Protein AF-A0A0R1UCC9-F1 (afdb_monomer_lite)

Secondary structure (DSSP, 8-state):
-EEEE-TTS-EEEE-B-S--SIIIIIHHHHHH--SHHHHHHHHTT-SEEE--SBSSPPSSPPBTTB-EEHHHHH------EEESSHHHHHHHHHHTTGGGG-SEEEEEEE-TTS-EEEEEEE-P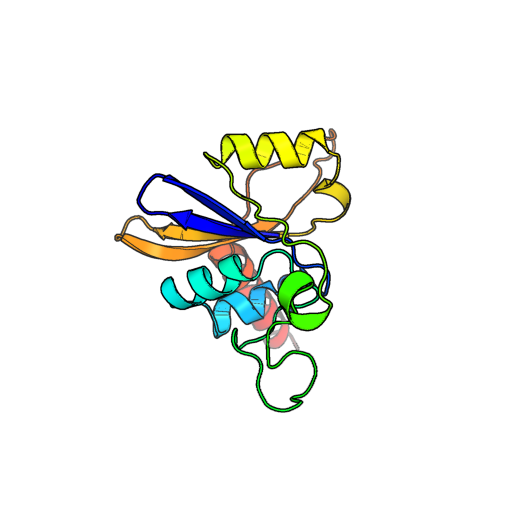BPTTS-BPPP--HHHHHHHHHHHHHHHHS--

Structure (mmCIF, N/CA/C/O backbone):
data_AF-A0A0R1UCC9-F1
#
_entry.id   AF-A0A0R1UCC9-F1
#
loop_
_atom_site.group_PDB
_atom_site.id
_atom_site.type_symbol
_atom_site.label_atom_id
_atom_site.label_alt_id
_atom_site.label_comp_id
_atom_site.label_asym_id
_atom_site.label_entity_id
_atom_site.label_seq_id
_atom_site.pdbx_PDB_ins_code
_atom_site.Cartn_x
_atom_site.Cartn_y
_atom_site.Cartn_z
_atom_site.occupancy
_atom_site.B_iso_or_equiv
_atom_site.auth_seq_id
_atom_site.auth_comp_id
_atom_site.auth_asym_id
_atom_site.auth_atom_id
_atom_site.pdbx_PDB_model_num
ATOM 1 N N . MET A 1 1 ? 0.212 6.969 0.353 1.00 84.94 1 MET A N 1
ATOM 2 C CA . MET A 1 1 ? 1.062 5.980 1.071 1.00 84.94 1 MET A CA 1
ATOM 3 C C . MET A 1 1 ? 0.306 4.682 1.291 1.00 84.94 1 MET A C 1
ATOM 5 O O . MET A 1 1 ? -0.907 4.743 1.435 1.00 84.94 1 MET A O 1
ATOM 9 N N . ILE A 1 2 ? 0.995 3.539 1.338 1.00 90.12 2 ILE A N 1
ATOM 10 C CA . ILE A 1 2 ? 0.380 2.206 1.464 1.00 90.12 2 ILE A CA 1
ATOM 11 C C . ILE A 1 2 ? 0.916 1.524 2.723 1.00 90.12 2 ILE A C 1
ATOM 13 O O . ILE A 1 2 ? 2.128 1.429 2.892 1.00 90.12 2 ILE A O 1
ATOM 17 N N . PHE A 1 3 ? 0.028 1.035 3.586 1.00 89.75 3 PHE A N 1
ATOM 18 C CA . PHE A 1 3 ? 0.360 0.416 4.867 1.00 89.75 3 PHE A CA 1
ATOM 19 C C . PHE A 1 3 ? -0.331 -0.925 5.074 1.00 89.75 3 PHE A C 1
ATOM 21 O O . PHE A 1 3 ? -1.417 -1.179 4.555 1.00 89.75 3 PHE A O 1
ATOM 28 N N . LYS A 1 4 ? 0.261 -1.742 5.943 1.00 91.69 4 LYS A N 1
ATOM 29 C CA . LYS A 1 4 ? -0.352 -2.924 6.544 1.00 91.69 4 LYS A CA 1
ATOM 30 C C . LYS A 1 4 ? -0.136 -2.913 8.053 1.00 91.69 4 LYS A C 1
ATOM 32 O O . LYS A 1 4 ? 0.985 -2.711 8.519 1.00 91.69 4 LYS A O 1
ATOM 37 N N . VAL A 1 5 ? -1.200 -3.190 8.801 1.00 89.38 5 VAL A N 1
ATOM 38 C CA . VAL A 1 5 ? -1.136 -3.493 10.235 1.00 89.38 5 VAL A CA 1
ATOM 39 C C . VAL A 1 5 ? -0.972 -5.003 10.397 1.00 89.38 5 VAL A C 1
ATOM 41 O O . VAL A 1 5 ? -1.810 -5.792 9.949 1.00 89.38 5 VAL A O 1
ATOM 44 N N . LEU A 1 6 ? 0.129 -5.426 11.007 1.00 86.00 6 LEU A N 1
ATOM 45 C CA . LEU A 1 6 ? 0.398 -6.832 11.290 1.00 86.00 6 LEU A CA 1
ATOM 46 C C . LEU A 1 6 ? -0.454 -7.313 12.470 1.00 86.00 6 LEU A C 1
ATOM 48 O O . LEU A 1 6 ? -0.900 -6.520 13.295 1.00 86.00 6 LEU A O 1
ATOM 52 N N . ALA A 1 7 ? -0.647 -8.629 12.592 1.00 81.94 7 ALA A N 1
ATOM 53 C CA . ALA A 1 7 ? -1.377 -9.214 13.723 1.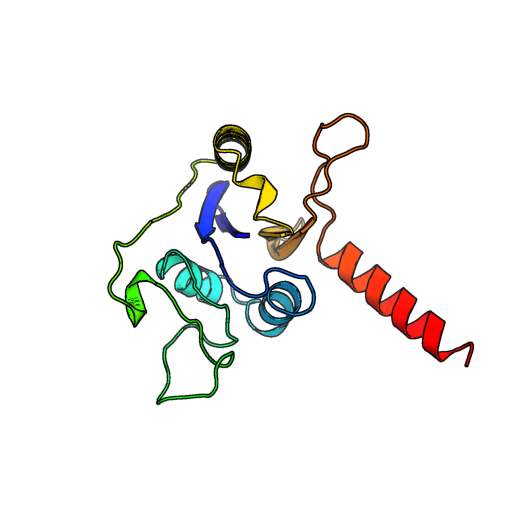00 81.94 7 ALA A CA 1
ATOM 54 C C . ALA A 1 7 ? -0.741 -8.884 15.092 1.00 81.94 7 ALA A C 1
ATOM 56 O O . ALA A 1 7 ? -1.427 -8.895 16.108 1.00 81.94 7 ALA A O 1
ATOM 57 N N . SER A 1 8 ? 0.557 -8.560 15.115 1.00 82.31 8 SER A N 1
ATOM 58 C CA . SER A 1 8 ? 1.282 -8.085 16.299 1.00 82.31 8 SER A CA 1
ATOM 59 C C . SER A 1 8 ? 0.965 -6.636 16.693 1.00 82.31 8 SER A C 1
ATOM 61 O O . SER A 1 8 ? 1.343 -6.220 17.784 1.00 82.31 8 SER A O 1
ATOM 63 N N . GLY A 1 9 ? 0.320 -5.858 15.818 1.00 77.25 9 GLY A N 1
ATOM 64 C CA . GLY A 1 9 ? 0.117 -4.413 15.971 1.00 77.25 9 GLY A CA 1
ATOM 65 C C . GLY A 1 9 ? 1.207 -3.539 15.334 1.00 77.25 9 GLY A C 1
ATOM 66 O O . GLY A 1 9 ? 1.007 -2.331 15.219 1.00 77.25 9 GLY A O 1
ATOM 67 N N . GLU A 1 10 ? 2.320 -4.125 14.874 1.00 83.50 10 GLU A N 1
ATOM 68 C CA . GLU A 1 10 ? 3.352 -3.416 14.097 1.00 83.50 10 GLU A CA 1
ATOM 69 C C . GLU A 1 10 ? 2.770 -2.902 12.771 1.00 83.50 10 GLU A C 1
ATOM 71 O O . GLU A 1 10 ? 1.940 -3.569 12.143 1.00 83.50 10 GLU A O 1
ATOM 76 N N . VAL A 1 11 ? 3.230 -1.732 12.321 1.00 85.75 11 VAL A N 1
ATOM 77 C CA . VAL A 1 11 ? 2.802 -1.127 11.057 1.00 85.75 11 VAL A CA 1
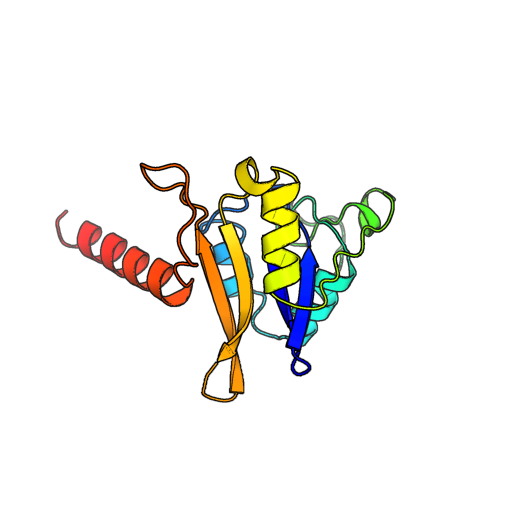ATOM 78 C C . VAL A 1 11 ? 3.971 -1.072 10.082 1.00 85.75 11 VAL A C 1
ATOM 80 O O . VAL A 1 11 ? 5.041 -0.540 10.374 1.00 85.75 11 VAL A O 1
ATOM 83 N N . ARG A 1 12 ? 3.748 -1.587 8.875 1.00 88.31 12 ARG A N 1
ATOM 84 C CA . ARG A 1 12 ? 4.698 -1.472 7.764 1.00 88.31 12 ARG A CA 1
ATOM 85 C C . ARG A 1 12 ? 4.084 -0.681 6.640 1.00 88.31 12 ARG A C 1
ATOM 87 O O . ARG A 1 12 ? 2.889 -0.825 6.388 1.00 88.31 12 ARG A O 1
ATOM 94 N N . GLY A 1 13 ? 4.888 0.121 5.960 1.00 87.50 13 GLY A N 1
ATOM 95 C CA . GLY A 1 13 ? 4.403 0.863 4.814 1.00 87.50 13 GLY A CA 1
ATOM 96 C C . GLY A 1 13 ? 5.473 1.218 3.813 1.00 87.50 13 GLY A C 1
ATOM 97 O O . GLY A 1 13 ? 6.660 1.027 4.047 1.00 87.50 13 GLY A O 1
ATOM 98 N N . VAL A 1 14 ? 5.001 1.737 2.691 1.00 88.88 14 VAL A N 1
ATOM 99 C CA . VAL A 1 14 ? 5.816 2.250 1.596 1.00 88.88 14 VAL A CA 1
ATOM 100 C C . VAL A 1 14 ? 5.175 3.519 1.050 1.00 88.88 14 VAL A C 1
ATOM 102 O O . VAL A 1 14 ? 3.943 3.687 1.045 1.00 88.88 14 VAL A O 1
ATOM 105 N N . TYR A 1 15 ? 6.014 4.434 0.590 1.00 86.94 15 TYR A N 1
ATOM 106 C CA . TYR A 1 15 ? 5.584 5.538 -0.248 1.00 86.94 15 TYR A CA 1
ATOM 107 C C . TYR A 1 15 ? 5.368 5.050 -1.690 1.00 86.94 15 TYR A C 1
ATOM 109 O O . TYR A 1 15 ? 6.036 4.129 -2.152 1.00 86.94 15 TYR A O 1
ATOM 117 N N . CYS A 1 16 ? 4.406 5.650 -2.390 1.00 88.69 16 CYS A N 1
ATOM 118 C CA . CYS A 1 16 ? 4.165 5.421 -3.813 1.00 88.69 16 CYS A CA 1
ATOM 119 C C . CYS A 1 16 ? 4.053 6.786 -4.484 1.00 88.69 16 CYS A C 1
ATOM 121 O O . CYS A 1 16 ? 3.220 7.589 -4.060 1.00 88.69 16 CYS A O 1
ATOM 123 N N . HIS A 1 17 ? 4.912 7.044 -5.469 1.00 86.12 17 HIS A N 1
ATOM 124 C CA . HIS A 1 17 ? 5.084 8.376 -6.042 1.00 86.12 17 HIS A CA 1
ATOM 125 C C . HIS A 1 17 ? 4.005 8.745 -7.064 1.00 86.12 17 HIS A C 1
ATOM 127 O O . HIS A 1 17 ? 3.448 9.837 -7.009 1.00 86.12 17 HIS A O 1
ATOM 133 N N . CYS A 1 18 ? 3.699 7.838 -7.988 1.00 86.38 18 CYS A N 1
ATOM 134 C CA . CYS A 1 18 ? 2.755 8.083 -9.069 1.00 86.38 18 CYS A CA 1
ATOM 135 C C . CYS A 1 18 ? 1.318 7.743 -8.663 1.00 86.38 18 CYS A C 1
ATOM 137 O O . CYS A 1 18 ? 1.069 6.721 -8.018 1.00 86.38 18 CYS A O 1
ATOM 139 N N . ASP A 1 19 ? 0.389 8.593 -9.107 1.00 82.62 19 ASP A N 1
ATOM 140 C CA . ASP A 1 19 ? -1.054 8.345 -9.181 1.00 82.62 19 ASP A CA 1
ATOM 141 C C . ASP A 1 19 ? -1.672 7.775 -7.889 1.00 82.62 19 ASP A C 1
ATOM 143 O O . ASP A 1 19 ? -2.438 6.812 -7.890 1.00 82.62 19 ASP A O 1
ATOM 147 N N . GLY A 1 20 ? -1.353 8.397 -6.749 1.00 81.25 20 GLY A N 1
ATOM 148 C CA . GLY A 1 20 ? -1.792 7.968 -5.414 1.00 81.25 20 GLY A CA 1
ATOM 149 C C . GLY A 1 20 ? -3.300 8.049 -5.138 1.00 81.25 20 GLY A C 1
ATOM 150 O O . GLY A 1 20 ? -3.721 7.713 -4.030 1.00 81.25 20 GLY A O 1
ATOM 151 N N . GLY A 1 21 ? -4.106 8.491 -6.104 1.00 83.06 21 GLY A N 1
ATOM 152 C CA . GLY A 1 21 ? -5.552 8.682 -5.985 1.00 83.06 21 GLY A CA 1
ATOM 153 C C . GLY A 1 21 ? -6.377 7.391 -5.984 1.00 83.06 21 GLY A C 1
ATOM 154 O O . GLY A 1 21 ? -5.876 6.298 -6.271 1.00 83.06 21 GLY A O 1
ATOM 155 N N . LEU A 1 22 ? -7.675 7.536 -5.690 1.00 83.94 22 LEU A N 1
ATOM 156 C CA . LEU A 1 22 ? -8.626 6.418 -5.624 1.00 83.94 22 LEU A CA 1
ATOM 157 C C . LEU A 1 22 ? -8.760 5.667 -6.958 1.00 83.94 22 LEU A C 1
ATOM 159 O O . LEU A 1 22 ? -8.868 4.445 -6.944 1.00 83.94 22 LEU A O 1
ATOM 163 N N . ASP A 1 23 ? -8.683 6.370 -8.090 1.00 82.06 23 ASP A N 1
ATOM 164 C CA . ASP A 1 23 ? -8.845 5.785 -9.435 1.00 82.06 23 ASP A CA 1
ATOM 165 C C . ASP A 1 23 ? -7.634 5.000 -9.934 1.00 82.06 23 ASP A C 1
ATOM 167 O O . ASP A 1 23 ? -7.709 4.315 -10.950 1.00 82.06 23 ASP A O 1
ATOM 171 N N . CYS A 1 24 ? -6.507 5.103 -9.235 1.00 86.06 24 CYS A N 1
ATOM 172 C CA . CYS A 1 24 ? -5.259 4.464 -9.624 1.00 86.06 24 CYS A CA 1
ATOM 173 C C . CYS A 1 24 ? -4.790 3.539 -8.503 1.00 86.06 24 CYS A C 1
ATOM 175 O O . CYS A 1 24 ? -5.169 2.368 -8.483 1.00 86.06 24 CYS A O 1
ATOM 177 N N . VAL A 1 25 ? -4.026 4.043 -7.527 1.00 90.56 25 VAL A N 1
ATOM 178 C CA . VAL A 1 25 ? -3.565 3.217 -6.399 1.00 90.56 25 VAL A CA 1
ATOM 179 C C . VAL A 1 25 ? -4.737 2.579 -5.650 1.00 90.56 25 VAL A C 1
ATOM 181 O O . VAL A 1 25 ? -4.690 1.379 -5.381 1.00 90.56 25 VAL A O 1
ATOM 184 N N . GLY A 1 26 ? -5.803 3.332 -5.355 1.00 89.31 26 GLY A N 1
ATOM 185 C CA . GLY A 1 26 ? -6.976 2.789 -4.661 1.00 89.31 26 GLY A CA 1
ATOM 186 C C . GLY A 1 26 ? -7.631 1.626 -5.413 1.00 89.31 26 GLY A C 1
ATOM 187 O O . GLY A 1 26 ? -7.844 0.558 -4.834 1.00 89.31 26 GLY A O 1
ATOM 188 N N . ALA A 1 27 ? -7.879 1.805 -6.710 1.00 87.12 27 ALA A N 1
ATOM 189 C CA . ALA A 1 27 ? -8.457 0.791 -7.583 1.00 87.12 27 ALA A CA 1
ATOM 190 C C . ALA A 1 27 ? -7.563 -0.453 -7.693 1.00 87.12 27 ALA A C 1
ATOM 192 O O . ALA A 1 27 ? -8.045 -1.571 -7.522 1.00 87.12 27 ALA A O 1
ATOM 193 N N . ILE A 1 28 ? -6.252 -0.283 -7.899 1.00 91.44 28 ILE A N 1
ATOM 194 C CA . ILE A 1 28 ? -5.308 -1.405 -8.014 1.00 91.44 28 ILE A CA 1
ATOM 195 C C . ILE A 1 28 ? -5.246 -2.207 -6.710 1.00 91.44 28 ILE A C 1
ATOM 197 O O . ILE A 1 28 ? -5.292 -3.439 -6.745 1.00 91.44 28 ILE A O 1
ATOM 201 N N . LEU A 1 29 ? -5.181 -1.541 -5.551 1.00 93.06 29 LEU A N 1
ATOM 202 C CA . LEU A 1 29 ? -5.189 -2.224 -4.254 1.00 93.06 29 LEU A CA 1
ATOM 203 C C . LEU A 1 29 ? -6.473 -3.037 -4.056 1.00 93.06 29 LEU A C 1
ATOM 205 O O . LEU A 1 29 ? -6.414 -4.195 -3.635 1.00 93.06 29 LEU A O 1
ATOM 209 N N . ASN A 1 30 ? -7.615 -2.451 -4.420 1.00 87.62 30 ASN A N 1
ATOM 210 C CA . ASN A 1 30 ? -8.920 -3.093 -4.327 1.00 87.62 30 ASN A CA 1
ATOM 211 C C . ASN A 1 30 ? -9.149 -4.206 -5.361 1.00 87.62 30 ASN A C 1
ATOM 213 O O . ASN A 1 30 ? -10.072 -4.983 -5.184 1.00 87.62 30 ASN A O 1
ATOM 217 N N . LEU A 1 31 ? -8.368 -4.288 -6.439 1.00 88.44 31 LEU A N 1
ATOM 218 C CA . LEU A 1 31 ? -8.523 -5.333 -7.458 1.00 88.44 31 LEU A CA 1
ATOM 219 C C . LEU A 1 31 ? -7.511 -6.470 -7.290 1.00 88.44 31 LEU A C 1
ATOM 221 O O . LEU A 1 31 ? -7.837 -7.634 -7.516 1.00 88.44 31 LEU A O 1
ATOM 225 N N . ALA A 1 32 ? -6.272 -6.145 -6.915 1.00 91.75 32 ALA A N 1
ATOM 226 C CA . ALA A 1 32 ? -5.142 -7.064 -7.043 1.00 91.75 32 ALA A CA 1
ATOM 227 C C . ALA A 1 32 ? -4.461 -7.436 -5.717 1.00 91.75 32 ALA A C 1
ATOM 229 O O . ALA A 1 32 ? -3.646 -8.363 -5.709 1.00 91.75 32 ALA A O 1
ATOM 230 N N . TYR A 1 33 ? -4.779 -6.758 -4.606 1.00 94.88 33 TYR A N 1
ATOM 231 C CA . TYR A 1 33 ? -4.052 -6.875 -3.333 1.00 94.88 33 TYR A CA 1
ATOM 232 C C . TYR A 1 33 ? -4.933 -7.286 -2.141 1.00 94.88 33 TYR A C 1
ATOM 234 O O . TYR A 1 33 ? -4.801 -6.739 -1.050 1.00 94.88 33 TYR A O 1
ATOM 242 N N . HIS A 1 34 ? -5.816 -8.273 -2.308 1.00 92.00 34 HIS A N 1
ATOM 243 C CA . HIS A 1 34 ? -6.590 -8.842 -1.186 1.00 92.00 34 HIS A CA 1
ATOM 244 C C . HIS A 1 34 ? -5.826 -9.889 -0.372 1.00 92.00 34 HIS A C 1
ATOM 246 O O . HIS A 1 34 ? -6.145 -10.123 0.791 1.00 92.00 34 HIS A O 1
ATOM 252 N N . ASP A 1 35 ? -4.839 -10.546 -0.987 1.00 95.44 35 ASP A N 1
ATOM 253 C CA . ASP A 1 35 ? -4.006 -11.525 -0.298 1.00 95.44 35 ASP A CA 1
ATOM 254 C C . ASP A 1 35 ? -2.984 -10.796 0.589 1.00 95.44 35 ASP A C 1
ATOM 256 O O . ASP A 1 35 ? -2.090 -10.114 0.066 1.00 95.44 35 ASP A O 1
ATOM 260 N N . PRO A 1 36 ? -3.052 -10.952 1.924 1.00 94.81 36 PRO A N 1
ATOM 261 C CA . PRO A 1 36 ? -2.131 -10.272 2.810 1.00 94.81 36 PRO A CA 1
ATOM 262 C C . PRO A 1 36 ? -0.669 -10.669 2.593 1.00 94.81 36 PRO A C 1
ATOM 264 O O . PRO A 1 36 ? 0.205 -9.850 2.884 1.00 94.81 36 PRO A O 1
ATOM 267 N N . ALA A 1 37 ? -0.391 -11.869 2.074 1.00 95.38 37 ALA A N 1
ATOM 268 C CA . ALA A 1 37 ? 0.963 -12.298 1.739 1.00 95.38 37 ALA A CA 1
ATOM 269 C C . ALA A 1 37 ? 1.497 -11.581 0.486 1.00 95.38 37 ALA A C 1
ATOM 271 O O . ALA A 1 37 ? 2.684 -11.261 0.417 1.00 95.38 37 ALA A O 1
ATOM 272 N N . LYS A 1 38 ? 0.632 -11.262 -0.488 1.00 95.94 38 LYS A N 1
ATOM 273 C CA . LYS A 1 38 ? 0.996 -10.427 -1.646 1.00 95.94 38 LYS A CA 1
ATOM 274 C C . LYS A 1 38 ? 1.325 -8.998 -1.212 1.00 95.94 38 LYS A C 1
ATOM 276 O O . LYS A 1 38 ? 2.275 -8.405 -1.720 1.00 95.94 38 LYS A O 1
ATOM 281 N N . VAL A 1 39 ? 0.603 -8.469 -0.223 1.00 95.69 39 VAL A N 1
ATOM 282 C CA . VAL A 1 39 ? 0.921 -7.164 0.378 1.00 95.69 39 VAL A CA 1
ATOM 283 C C . VAL A 1 39 ? 2.257 -7.201 1.122 1.00 95.69 39 VAL A C 1
ATOM 285 O O . VAL A 1 39 ? 3.038 -6.267 0.992 1.00 95.69 39 VAL A O 1
ATOM 288 N N . ASP A 1 40 ? 2.593 -8.287 1.823 1.00 94.19 40 ASP A N 1
ATOM 289 C CA . ASP A 1 40 ? 3.922 -8.414 2.446 1.00 94.19 40 ASP A CA 1
ATOM 290 C C . ASP A 1 40 ? 5.053 -8.374 1.408 1.00 94.19 40 ASP A C 1
ATOM 292 O O . ASP A 1 40 ? 6.076 -7.728 1.633 1.00 94.19 40 ASP A O 1
ATOM 296 N N . GLN A 1 41 ? 4.855 -9.013 0.249 1.00 94.75 41 GLN A N 1
ATOM 297 C CA . GLN A 1 41 ? 5.815 -8.959 -0.857 1.00 94.75 41 GLN A CA 1
ATOM 298 C C . GLN A 1 41 ? 5.945 -7.547 -1.440 1.00 94.75 41 GLN A C 1
ATOM 300 O O . GLN A 1 41 ? 7.057 -7.134 -1.751 1.00 94.75 41 GLN A O 1
ATOM 305 N N . LEU A 1 42 ? 4.835 -6.809 -1.572 1.00 94.94 42 LEU A N 1
ATOM 306 C CA . LEU A 1 42 ? 4.838 -5.409 -2.009 1.00 94.94 42 LEU A CA 1
ATOM 307 C C . LEU A 1 42 ? 5.664 -4.541 -1.057 1.00 94.94 42 LEU A C 1
ATOM 309 O O . LEU A 1 42 ? 6.560 -3.829 -1.495 1.00 94.94 42 LEU A O 1
ATOM 313 N N . LEU A 1 43 ? 5.380 -4.626 0.244 1.00 93.00 43 LEU A N 1
ATOM 314 C CA . LEU A 1 43 ? 6.041 -3.805 1.259 1.00 93.00 43 LEU A CA 1
ATOM 315 C C . LEU A 1 43 ? 7.537 -4.122 1.380 1.00 93.00 43 LEU A C 1
ATOM 317 O O . LEU A 1 43 ? 8.334 -3.238 1.678 1.00 93.00 43 LEU A O 1
ATOM 321 N N . ALA A 1 44 ? 7.941 -5.364 1.098 1.00 92.38 44 ALA A N 1
ATOM 322 C CA . ALA A 1 44 ? 9.347 -5.756 1.077 1.00 92.38 44 ALA A CA 1
ATOM 323 C C . ALA A 1 44 ? 10.168 -5.068 -0.034 1.00 92.38 44 ALA A C 1
ATOM 325 O O . ALA A 1 44 ? 11.394 -5.051 0.053 1.00 92.38 44 ALA A O 1
ATOM 326 N N . LEU A 1 45 ? 9.527 -4.486 -1.056 1.00 91.25 45 LEU A N 1
ATOM 327 C CA . LEU A 1 45 ? 10.221 -3.759 -2.124 1.00 91.25 45 LEU A CA 1
ATOM 328 C C . LEU A 1 45 ? 10.756 -2.386 -1.680 1.00 91.25 45 LEU A C 1
ATOM 330 O O . LEU A 1 45 ? 11.644 -1.848 -2.342 1.00 91.25 45 LEU A O 1
ATOM 334 N N . GLY A 1 46 ? 10.261 -1.845 -0.561 1.00 89.94 46 GLY A N 1
ATOM 335 C CA . GLY A 1 46 ? 10.501 -0.457 -0.165 1.00 89.94 46 GLY A CA 1
ATOM 336 C C . GLY A 1 46 ? 9.671 0.525 -0.994 1.00 89.94 46 GLY A C 1
ATOM 337 O O . GLY A 1 46 ? 8.644 0.154 -1.563 1.00 89.94 46 GLY A O 1
ATOM 338 N N . ASP A 1 47 ? 10.107 1.782 -1.048 1.00 89.25 47 ASP A N 1
ATOM 339 C CA . ASP A 1 47 ? 9.365 2.838 -1.738 1.00 89.25 47 ASP A CA 1
ATOM 340 C C . ASP A 1 47 ? 9.219 2.590 -3.247 1.00 89.25 47 ASP A C 1
ATOM 342 O O . ASP A 1 47 ? 10.106 2.073 -3.941 1.00 89.25 47 ASP A O 1
ATOM 346 N N . LEU A 1 48 ? 8.052 2.983 -3.751 1.00 90.50 48 LEU A N 1
ATOM 347 C CA . LEU A 1 48 ? 7.580 2.695 -5.093 1.00 90.50 48 LEU A CA 1
ATOM 348 C C . LEU A 1 48 ? 7.548 3.966 -5.931 1.00 90.50 48 LEU A C 1
ATOM 350 O O . LEU A 1 48 ? 7.079 5.016 -5.485 1.00 90.50 48 LEU A O 1
ATOM 354 N N . LEU A 1 49 ? 7.952 3.832 -7.189 1.00 89.06 49 LEU A N 1
ATOM 355 C CA . LEU A 1 49 ? 7.650 4.833 -8.198 1.00 89.06 49 LEU A CA 1
ATOM 356 C C . LEU A 1 49 ? 6.178 4.711 -8.601 1.00 89.06 49 LEU A C 1
ATOM 358 O O . LEU A 1 49 ? 5.443 5.684 -8.511 1.00 89.06 49 LEU A O 1
ATOM 362 N N . ALA A 1 50 ? 5.723 3.509 -8.965 1.00 90.44 50 ALA A N 1
ATOM 363 C CA . ALA A 1 50 ? 4.334 3.254 -9.344 1.00 90.44 50 ALA A CA 1
ATOM 364 C C . ALA A 1 50 ? 3.853 1.885 -8.853 1.00 90.44 50 ALA A C 1
ATOM 366 O O . ALA A 1 50 ? 4.604 0.904 -8.847 1.00 90.44 50 ALA A O 1
ATOM 367 N N . LEU A 1 51 ? 2.575 1.815 -8.480 1.00 93.50 51 LEU A N 1
ATOM 368 C CA . LEU A 1 51 ? 1.896 0.562 -8.173 1.00 93.50 51 LEU A CA 1
ATOM 369 C C . LEU A 1 51 ? 1.414 -0.101 -9.473 1.00 93.50 51 LEU A C 1
ATOM 371 O O . LEU A 1 51 ? 0.902 0.569 -10.365 1.00 93.50 51 LEU A O 1
ATOM 375 N N . GLY A 1 52 ? 1.551 -1.422 -9.561 1.00 92.25 52 GLY A N 1
ATOM 376 C CA . GLY A 1 52 ? 0.959 -2.237 -10.622 1.00 92.25 52 GLY A CA 1
ATOM 377 C C . GLY A 1 52 ? 0.220 -3.427 -10.023 1.00 92.25 52 GLY A C 1
ATOM 378 O O . GLY A 1 52 ? 0.283 -3.634 -8.816 1.00 92.25 52 GLY A O 1
ATOM 379 N N . MET A 1 53 ? -0.484 -4.211 -10.837 1.00 91.44 53 MET A N 1
ATOM 380 C CA . MET A 1 53 ? -1.269 -5.347 -10.329 1.00 91.44 53 MET A CA 1
ATOM 381 C C . MET A 1 53 ? -0.398 -6.497 -9.807 1.00 91.44 53 MET A C 1
ATOM 383 O O . MET A 1 53 ? -0.800 -7.192 -8.873 1.00 91.44 53 MET A O 1
ATOM 387 N N . GLU A 1 54 ? 0.795 -6.700 -10.368 1.00 91.38 54 GLU A N 1
ATOM 388 C CA . GLU A 1 54 ? 1.707 -7.778 -9.984 1.00 91.38 54 GLU A CA 1
ATOM 389 C C . GLU A 1 54 ? 2.980 -7.279 -9.293 1.00 91.38 54 GLU A C 1
ATOM 391 O O . GLU A 1 54 ? 3.636 -6.332 -9.718 1.00 91.38 54 GLU A O 1
ATOM 396 N N . VAL A 1 55 ? 3.370 -7.949 -8.203 1.00 90.94 55 VAL A N 1
ATOM 397 C CA . VAL A 1 55 ? 4.550 -7.546 -7.415 1.00 90.94 55 VAL A CA 1
ATOM 398 C C . VAL A 1 55 ? 5.847 -7.903 -8.136 1.00 90.94 55 VAL A C 1
ATOM 400 O O . VAL A 1 55 ? 6.810 -7.135 -8.113 1.00 90.94 55 VAL A O 1
ATOM 403 N N . LYS A 1 56 ? 5.898 -9.084 -8.761 1.00 82.81 56 LYS A N 1
ATOM 404 C CA . LYS A 1 56 ? 7.097 -9.572 -9.448 1.00 82.81 56 LYS A CA 1
ATOM 405 C C . LYS A 1 56 ? 7.259 -8.862 -10.788 1.00 82.81 56 LYS A C 1
ATOM 407 O O . LYS A 1 56 ? 6.299 -8.723 -11.537 1.00 82.81 56 LYS A O 1
ATOM 412 N N . ALA A 1 57 ? 8.494 -8.489 -11.108 1.00 68.88 57 ALA A N 1
ATOM 413 C CA . ALA A 1 57 ? 8.828 -8.013 -12.441 1.00 68.88 57 ALA A CA 1
ATOM 414 C C . ALA A 1 57 ? 8.613 -9.142 -13.470 1.00 68.88 57 ALA A C 1
ATOM 416 O O . ALA A 1 57 ? 9.112 -10.256 -13.294 1.00 68.88 57 ALA A O 1
ATOM 417 N N . GLY A 1 58 ? 7.853 -8.848 -14.525 1.00 61.62 58 GLY A N 1
ATOM 418 C CA . GLY A 1 58 ? 7.704 -9.695 -15.710 1.00 61.62 58 GLY A CA 1
ATOM 419 C C . GLY A 1 58 ? 8.563 -9.192 -16.880 1.00 61.62 58 GLY A C 1
ATOM 420 O O . GLY A 1 58 ? 9.132 -8.100 -16.803 1.00 61.62 58 GLY A O 1
ATOM 421 N N . PRO A 1 59 ? 8.683 -9.953 -17.983 1.00 55.91 59 PRO A N 1
ATOM 422 C CA . PRO A 1 59 ? 9.358 -9.476 -19.188 1.00 55.91 59 PRO A CA 1
ATOM 423 C C . PRO A 1 59 ? 8.649 -8.231 -19.732 1.00 55.91 59 PRO A C 1
ATOM 425 O O . PRO A 1 59 ? 7.509 -8.335 -20.153 1.00 55.91 59 PRO A O 1
ATOM 428 N N . ARG A 1 60 ? 9.336 -7.079 -19.699 1.00 50.31 60 ARG A N 1
ATOM 429 C CA . ARG A 1 60 ? 8.966 -5.758 -20.253 1.00 50.31 60 ARG A CA 1
ATOM 430 C C . ARG A 1 60 ? 7.478 -5.609 -20.619 1.00 50.31 60 ARG A C 1
ATOM 432 O O . ARG A 1 60 ? 7.118 -5.494 -21.788 1.00 50.31 60 ARG A O 1
ATOM 439 N N . LEU A 1 61 ? 6.636 -5.634 -19.594 1.00 53.47 61 LEU A N 1
ATOM 440 C CA . LEU A 1 61 ? 5.205 -5.380 -19.713 1.00 53.47 61 LEU A CA 1
ATOM 441 C C . LEU A 1 61 ? 4.954 -3.860 -19.744 1.00 53.47 61 LEU A C 1
ATOM 443 O O . LEU A 1 61 ? 5.833 -3.097 -19.321 1.00 53.47 61 LEU A O 1
ATOM 447 N N . PRO A 1 62 ? 3.797 -3.400 -20.251 1.00 61.53 62 PRO A N 1
ATOM 448 C CA . PRO A 1 62 ? 3.377 -2.008 -20.147 1.00 61.53 62 PRO A CA 1
ATOM 449 C C . PRO A 1 62 ? 3.510 -1.471 -18.714 1.00 61.53 62 PRO A C 1
ATOM 451 O O . PRO A 1 62 ? 3.365 -2.208 -17.732 1.00 61.53 62 PRO A O 1
ATOM 454 N N . ILE A 1 63 ? 3.775 -0.166 -18.601 1.00 56.03 63 ILE A N 1
ATOM 455 C CA . ILE A 1 63 ? 3.675 0.574 -17.335 1.00 56.03 63 ILE A CA 1
ATOM 456 C C . ILE A 1 63 ? 2.284 0.256 -16.738 1.00 56.03 63 ILE A C 1
ATOM 458 O O . ILE A 1 63 ? 1.319 0.205 -17.496 1.00 56.03 63 ILE A O 1
ATOM 462 N N . TYR A 1 64 ? 2.209 -0.018 -15.427 1.00 65.12 64 TYR A N 1
ATOM 463 C CA . TYR A 1 64 ? 1.022 -0.421 -14.633 1.00 65.12 64 TYR A CA 1
ATOM 464 C C . TYR A 1 64 ? 0.693 -1.924 -14.497 1.00 65.12 64 TYR A C 1
ATOM 466 O O . TYR A 1 64 ? -0.104 -2.286 -13.629 1.00 65.12 64 TYR A O 1
ATOM 474 N N . GLU A 1 65 ? 1.322 -2.839 -15.243 1.00 81.94 65 GLU A N 1
ATOM 475 C CA . GLU A 1 65 ? 1.089 -4.282 -15.008 1.00 81.94 65 GLU A CA 1
ATOM 476 C C . GLU A 1 65 ? 1.853 -4.818 -13.793 1.00 81.94 65 GLU A C 1
ATOM 478 O O . GLU A 1 65 ? 1.332 -5.630 -13.028 1.00 81.94 65 GLU A O 1
ATOM 483 N N . HIS A 1 66 ? 3.073 -4.328 -13.582 1.00 87.50 66 HIS A N 1
ATOM 484 C CA . HIS A 1 66 ? 3.912 -4.691 -12.447 1.00 87.50 66 HIS A CA 1
ATOM 485 C C . HIS A 1 66 ? 4.302 -3.456 -11.642 1.00 87.50 66 HIS A C 1
ATOM 487 O O . HIS A 1 66 ? 4.386 -2.347 -12.169 1.00 87.50 66 HIS A O 1
ATOM 493 N N . VAL A 1 67 ? 4.548 -3.664 -10.352 1.00 91.50 67 VAL A N 1
ATOM 494 C CA . VAL A 1 67 ? 5.087 -2.640 -9.454 1.00 91.50 67 VAL A CA 1
ATOM 495 C C . VAL A 1 67 ? 6.420 -2.142 -9.994 1.00 91.50 67 VAL A C 1
ATOM 497 O O . VAL A 1 67 ? 7.235 -2.965 -10.401 1.00 91.50 67 VAL A O 1
ATOM 500 N N . ILE A 1 68 ? 6.667 -0.835 -9.928 1.00 90.75 68 ILE A N 1
ATOM 501 C CA . ILE A 1 68 ? 7.978 -0.233 -10.181 1.00 90.75 68 ILE A CA 1
ATOM 502 C C . ILE A 1 68 ? 8.516 0.281 -8.845 1.00 90.75 68 ILE A C 1
ATOM 504 O O . ILE A 1 68 ? 7.950 1.206 -8.262 1.00 90.75 68 ILE A O 1
ATOM 508 N N . ALA A 1 69 ? 9.595 -0.322 -8.353 1.00 91.06 69 ALA A N 1
ATOM 509 C CA . ALA A 1 69 ? 10.195 -0.006 -7.060 1.00 91.06 69 ALA A CA 1
ATOM 510 C C . ALA A 1 69 ? 11.569 0.645 -7.233 1.00 91.06 69 ALA A C 1
ATOM 512 O O . ALA A 1 69 ? 12.411 0.134 -7.974 1.00 91.06 69 ALA A O 1
ATOM 513 N N . TYR A 1 70 ? 11.825 1.734 -6.505 1.00 89.38 70 TYR A N 1
ATOM 514 C CA . TYR A 1 70 ? 13.078 2.488 -6.617 1.00 89.38 70 TYR A CA 1
ATOM 515 C C . TYR A 1 70 ? 14.299 1.616 -6.314 1.00 89.38 70 TYR A C 1
ATOM 517 O O . TYR A 1 70 ? 15.247 1.558 -7.099 1.00 89.38 70 TYR A O 1
ATOM 525 N N . HIS A 1 71 ? 14.251 0.864 -5.213 1.00 90.75 71 HIS A N 1
ATOM 526 C CA . HIS A 1 71 ? 15.366 0.007 -4.822 1.00 90.75 71 HIS A CA 1
ATOM 527 C C . HIS A 1 71 ? 15.620 -1.116 -5.836 1.00 90.75 71 HIS A C 1
ATOM 529 O O . HIS A 1 71 ? 16.745 -1.306 -6.295 1.00 90.75 71 HIS A O 1
ATOM 535 N N . ARG A 1 72 ? 14.568 -1.856 -6.206 1.00 91.31 72 ARG A N 1
ATOM 536 C CA . ARG A 1 72 ? 14.686 -3.036 -7.073 1.00 91.31 72 ARG A CA 1
ATOM 537 C C . ARG A 1 72 ? 15.043 -2.674 -8.516 1.00 91.31 72 ARG A C 1
ATOM 539 O O . ARG A 1 72 ? 15.876 -3.353 -9.107 1.00 91.31 72 ARG A O 1
ATOM 546 N N . ASP A 1 73 ? 14.397 -1.652 -9.079 1.00 89.19 73 ASP A N 1
ATOM 547 C CA . ASP A 1 73 ? 14.446 -1.377 -10.521 1.00 89.19 73 ASP A CA 1
ATOM 548 C C . ASP A 1 73 ? 15.445 -0.273 -10.891 1.00 89.19 73 ASP A C 1
ATOM 550 O O . ASP A 1 73 ? 15.991 -0.292 -11.993 1.00 89.19 73 ASP A O 1
ATOM 554 N N . TYR A 1 74 ? 15.725 0.657 -9.970 1.00 88.00 74 TYR A N 1
ATOM 555 C CA . TYR A 1 74 ? 16.665 1.766 -10.183 1.00 88.00 74 TYR A CA 1
ATOM 556 C C . TYR A 1 74 ? 17.942 1.654 -9.338 1.00 88.00 74 TYR A C 1
ATOM 558 O O . TYR A 1 74 ? 18.872 2.435 -9.532 1.00 88.00 74 TYR A O 1
ATOM 566 N N . GLY A 1 75 ? 18.026 0.673 -8.430 1.00 88.19 75 GLY A N 1
ATOM 567 C CA . GLY A 1 75 ? 19.199 0.460 -7.580 1.00 88.19 75 GLY A CA 1
ATOM 568 C C . GLY A 1 75 ? 19.379 1.521 -6.492 1.00 88.19 75 GLY A C 1
ATOM 569 O O . GLY A 1 75 ? 20.472 1.650 -5.939 1.00 88.19 75 GLY A O 1
ATOM 570 N N . GLU A 1 76 ? 18.335 2.294 -6.187 1.00 87.50 76 GLU A N 1
ATOM 571 C CA . GLU A 1 76 ? 18.370 3.280 -5.106 1.00 87.50 76 GLU A CA 1
ATOM 572 C C . GLU A 1 76 ? 18.534 2.607 -3.732 1.00 87.50 76 GLU A C 1
ATOM 574 O O . GLU A 1 76 ? 18.251 1.414 -3.590 1.00 87.50 76 GLU A O 1
ATOM 579 N N . PRO A 1 77 ? 18.983 3.328 -2.687 1.00 87.00 77 PRO A N 1
ATOM 580 C CA . PRO A 1 77 ? 19.025 2.776 -1.339 1.00 87.00 77 PRO A CA 1
ATOM 581 C C . PRO A 1 77 ? 17.654 2.256 -0.897 1.00 87.00 77 PRO A C 1
ATOM 583 O O . PRO A 1 77 ? 16.623 2.892 -1.122 1.00 87.00 77 PRO A O 1
ATOM 586 N N . TRP A 1 78 ? 17.643 1.094 -0.245 1.00 79.62 78 TRP A N 1
ATOM 587 C CA . TRP A 1 78 ? 16.414 0.541 0.308 1.00 79.62 78 TRP A CA 1
ATOM 588 C C . TRP A 1 78 ? 15.991 1.336 1.543 1.00 79.62 78 TRP A C 1
ATOM 590 O O . TRP A 1 78 ? 16.640 1.275 2.589 1.00 79.62 78 TRP A O 1
ATOM 600 N N . HIS A 1 79 ? 14.898 2.081 1.410 1.00 70.00 79 HIS A N 1
ATOM 601 C CA . HIS A 1 79 ? 14.255 2.772 2.517 1.00 70.00 79 HIS A CA 1
ATOM 602 C C . HIS A 1 79 ? 13.173 1.858 3.098 1.00 70.00 79 HIS A C 1
ATOM 604 O O . HIS A 1 79 ? 12.090 1.703 2.534 1.00 70.00 79 HIS A O 1
ATOM 610 N N . ASP A 1 80 ? 13.501 1.197 4.208 1.00 66.81 80 ASP A N 1
ATOM 611 C CA . ASP A 1 80 ? 12.554 0.365 4.944 1.00 66.81 80 ASP A CA 1
ATOM 612 C C . ASP A 1 80 ? 11.744 1.236 5.902 1.00 66.81 80 ASP A C 1
ATOM 614 O O . ASP A 1 80 ? 12.235 1.685 6.946 1.00 66.81 80 ASP A O 1
ATOM 618 N N . THR A 1 81 ? 10.492 1.492 5.539 1.00 67.88 81 THR A N 1
ATOM 619 C CA . THR A 1 81 ? 9.615 2.339 6.334 1.00 67.88 81 THR A CA 1
ATOM 620 C C . THR A 1 81 ? 8.808 1.484 7.318 1.00 67.88 81 THR A C 1
ATOM 622 O O . THR A 1 81 ? 7.652 1.115 7.084 1.00 67.88 81 THR A O 1
ATOM 625 N N . ARG A 1 82 ? 9.431 1.165 8.460 1.00 69.38 82 ARG A N 1
ATOM 626 C CA . ARG A 1 82 ? 8.764 0.509 9.598 1.00 69.38 82 ARG A CA 1
ATOM 627 C C . ARG A 1 82 ? 8.352 1.514 10.657 1.00 69.38 82 ARG A C 1
ATOM 629 O O . ARG A 1 82 ? 9.107 2.427 10.997 1.00 69.38 82 ARG A O 1
ATOM 636 N N . TYR A 1 83 ? 7.180 1.274 11.227 1.00 70.12 83 TYR A N 1
ATOM 637 C CA . TYR A 1 83 ? 6.672 1.999 12.378 1.00 70.12 83 TYR A CA 1
ATOM 638 C C . TYR A 1 83 ? 6.206 1.003 13.434 1.00 70.12 83 TYR A C 1
ATOM 640 O O . TYR A 1 83 ? 5.532 0.013 13.150 1.00 70.12 83 TYR A O 1
ATOM 648 N N . SER A 1 84 ? 6.546 1.286 14.682 1.00 66.00 84 SER A N 1
ATOM 649 C CA . SER A 1 84 ? 6.166 0.466 15.829 1.00 66.00 84 SER A CA 1
ATOM 650 C C . SER A 1 84 ? 4.653 0.502 16.067 1.00 66.00 84 SER A C 1
ATOM 652 O O . SER A 1 84 ? 4.107 -0.425 16.657 1.00 66.00 84 SER A O 1
ATOM 654 N N . SER A 1 85 ? 3.970 1.563 15.612 1.00 65.12 85 SER A N 1
ATOM 655 C CA . SER A 1 85 ? 2.520 1.740 15.730 1.00 65.12 85 SER A CA 1
ATOM 656 C C . SER A 1 85 ? 1.956 2.746 14.714 1.00 65.12 85 SER A C 1
ATOM 658 O O . SER A 1 85 ? 2.697 3.482 14.056 1.00 65.12 85 SER A O 1
ATOM 660 N N . TYR A 1 86 ? 0.621 2.816 14.626 1.00 62.81 86 TYR A N 1
ATOM 661 C CA . TYR A 1 86 ? -0.096 3.855 13.873 1.00 62.81 86 TYR A CA 1
ATOM 662 C C . TYR A 1 86 ? 0.214 5.271 14.389 1.00 62.81 86 TYR A C 1
ATOM 664 O O . TYR A 1 86 ? 0.340 6.201 13.596 1.00 62.81 86 TYR A O 1
ATOM 672 N N . ASP A 1 87 ? 0.391 5.432 15.702 1.00 65.31 87 ASP A N 1
ATOM 673 C CA . ASP A 1 87 ? 0.706 6.730 16.306 1.00 65.31 87 ASP A CA 1
ATOM 674 C C . ASP A 1 87 ? 2.095 7.216 15.888 1.00 65.31 87 ASP A C 1
ATOM 676 O O . ASP A 1 87 ? 2.266 8.384 15.542 1.00 65.31 87 ASP A O 1
ATOM 680 N N . GLU A 1 88 ? 3.089 6.320 15.856 1.00 67.75 88 GLU A N 1
ATOM 681 C CA . GLU A 1 88 ? 4.431 6.664 15.375 1.00 67.75 88 GLU A CA 1
ATOM 682 C C . GLU A 1 88 ? 4.392 7.086 13.902 1.00 67.75 88 GLU A C 1
ATOM 684 O O . GLU A 1 88 ? 5.008 8.085 13.522 1.00 67.75 88 GLU A O 1
ATOM 689 N N . LEU A 1 89 ? 3.632 6.355 13.083 1.00 68.38 89 LEU A N 1
ATOM 690 C CA . LEU A 1 89 ? 3.395 6.704 11.689 1.00 68.38 89 LEU A CA 1
ATOM 691 C C . LEU A 1 89 ? 2.806 8.118 11.561 1.00 68.38 89 LEU A C 1
ATOM 693 O O . LEU A 1 89 ? 3.376 8.969 10.876 1.00 68.38 89 LEU A O 1
ATOM 697 N N . TYR A 1 90 ? 1.698 8.387 12.252 1.00 67.44 90 TYR A N 1
ATOM 698 C CA . TYR A 1 90 ? 1.021 9.683 12.217 1.00 67.44 90 TYR A CA 1
ATOM 699 C C . TYR A 1 90 ? 1.945 10.825 12.668 1.00 67.44 90 TYR A C 1
ATOM 701 O O . TYR A 1 90 ? 2.032 11.867 12.011 1.00 67.44 90 TYR A O 1
ATOM 709 N N . HIS A 1 91 ? 2.696 10.620 13.752 1.00 67.44 91 HIS A N 1
ATOM 710 C CA . HIS A 1 91 ? 3.648 11.605 14.255 1.00 67.44 91 HIS A CA 1
ATOM 711 C C . HIS A 1 91 ? 4.783 11.902 13.270 1.00 67.44 91 HIS A C 1
ATOM 713 O O . HIS A 1 91 ? 5.116 13.071 13.081 1.00 67.44 91 HIS A O 1
ATOM 719 N N . LYS A 1 92 ? 5.367 10.898 12.601 1.00 66.44 92 LYS A N 1
ATOM 720 C CA . LYS A 1 92 ? 6.430 11.173 11.618 1.00 66.44 92 LYS A CA 1
ATOM 721 C C . LYS A 1 92 ? 5.899 11.893 10.385 1.00 66.44 92 LYS A C 1
ATOM 723 O O . LYS A 1 92 ? 6.553 12.824 9.925 1.00 66.44 92 LYS A O 1
ATOM 728 N N . LEU A 1 93 ? 4.728 11.509 9.873 1.00 66.56 93 LEU A N 1
ATOM 729 C CA . LEU A 1 93 ? 4.142 12.172 8.703 1.00 66.56 93 LEU A CA 1
ATOM 730 C C . LEU A 1 93 ? 3.793 13.637 8.986 1.00 66.56 93 LEU A C 1
ATOM 732 O O . LEU A 1 93 ? 4.050 14.506 8.153 1.00 66.56 93 LEU A O 1
ATOM 736 N N . THR A 1 94 ? 3.253 13.928 10.174 1.00 64.38 94 THR A N 1
ATOM 737 C CA . THR A 1 94 ? 2.962 15.308 10.603 1.00 64.38 94 THR A CA 1
ATOM 738 C C . THR A 1 94 ? 4.231 16.129 10.829 1.00 64.38 94 THR A C 1
ATOM 740 O O . THR A 1 94 ? 4.283 17.285 10.415 1.00 64.38 94 THR A O 1
ATOM 743 N N . ALA A 1 95 ? 5.269 15.548 11.436 1.00 64.81 95 ALA A N 1
ATOM 744 C CA . ALA A 1 95 ? 6.495 16.268 11.781 1.00 64.81 95 ALA A CA 1
ATOM 745 C C . ALA A 1 95 ? 7.359 16.653 10.567 1.00 64.81 95 ALA A C 1
ATOM 747 O O . ALA A 1 95 ? 8.043 17.673 10.606 1.00 64.81 95 ALA A O 1
ATOM 748 N N . THR A 1 96 ? 7.349 15.858 9.494 1.00 61.81 96 THR A N 1
ATOM 749 C CA . THR A 1 96 ? 8.163 16.120 8.293 1.00 61.81 96 THR A CA 1
ATOM 750 C C . THR A 1 96 ? 7.520 17.107 7.325 1.00 61.81 96 THR A C 1
ATOM 752 O O . THR A 1 96 ? 8.162 17.514 6.360 1.00 61.81 96 THR A O 1
ATOM 755 N N . GLY A 1 97 ? 6.249 17.468 7.530 1.00 58.12 97 GLY A N 1
ATOM 756 C CA . GLY A 1 97 ? 5.481 18.218 6.537 1.00 58.12 97 GLY A CA 1
ATOM 757 C C . GLY A 1 97 ? 5.275 17.448 5.226 1.00 58.12 97 GLY A C 1
ATOM 758 O O . GLY A 1 97 ? 4.785 18.021 4.261 1.00 58.12 97 GLY A O 1
ATOM 759 N N . ALA A 1 98 ? 5.607 16.151 5.172 1.00 58.94 98 ALA A N 1
ATOM 760 C CA . ALA A 1 98 ? 5.427 15.321 3.978 1.00 58.94 98 ALA A CA 1
ATOM 761 C C . ALA A 1 98 ? 3.945 15.086 3.633 1.00 58.94 98 ALA A C 1
ATOM 763 O O . ALA A 1 98 ? 3.632 14.603 2.549 1.00 58.94 98 ALA A O 1
ATOM 764 N N . PHE A 1 99 ? 3.036 15.458 4.537 1.00 57.25 99 PHE A N 1
ATOM 765 C CA . PHE A 1 99 ? 1.590 15.361 4.357 1.00 57.25 99 PHE A CA 1
ATOM 766 C C . PHE A 1 99 ? 1.056 16.115 3.132 1.00 57.25 99 PHE A C 1
ATOM 768 O O . PHE A 1 99 ? 0.126 15.626 2.503 1.00 57.25 99 PHE A O 1
ATOM 775 N N . TRP A 1 100 ? 1.683 17.225 2.722 1.00 55.81 100 TRP A N 1
ATOM 776 C CA . TRP A 1 100 ? 1.266 17.977 1.526 1.00 55.81 100 TRP A CA 1
ATOM 777 C C . TRP A 1 100 ? 1.428 17.203 0.210 1.00 55.81 100 TRP A C 1
ATOM 779 O O . TRP A 1 100 ? 0.888 17.621 -0.806 1.00 55.81 100 TRP A O 1
ATOM 789 N N . LEU A 1 101 ? 2.198 16.111 0.210 1.00 61.72 101 LEU A N 1
ATOM 790 C CA . LEU A 1 101 ? 2.431 15.262 -0.963 1.00 61.72 101 LEU A CA 1
ATOM 791 C C . LEU A 1 101 ? 1.594 13.975 -0.929 1.00 61.72 101 LEU A C 1
ATOM 793 O O . LEU A 1 101 ? 1.797 13.087 -1.757 1.00 61.72 101 LEU A O 1
ATOM 797 N N . ILE A 1 102 ? 0.728 13.817 0.075 1.00 70.81 102 ILE A N 1
ATOM 798 C CA . ILE A 1 102 ? 0.001 12.577 0.333 1.00 70.81 102 ILE A CA 1
ATOM 799 C C . ILE A 1 102 ? -1.489 12.886 0.332 1.00 70.81 102 ILE A C 1
ATOM 801 O O . ILE A 1 102 ? -2.047 13.212 1.372 1.00 70.81 102 ILE A O 1
ATOM 805 N N . ASP A 1 103 ? -2.137 12.702 -0.816 1.00 72.44 103 ASP A N 1
ATOM 806 C CA . ASP A 1 103 ? -3.592 12.860 -0.930 1.00 72.44 103 ASP A CA 1
ATOM 807 C C . ASP A 1 103 ? -4.340 11.725 -0.221 1.00 72.44 103 ASP A C 1
ATOM 809 O O . ASP A 1 103 ? -5.375 11.943 0.403 1.00 72.44 103 ASP A O 1
ATOM 813 N N . TYR A 1 104 ? -3.792 10.502 -0.268 1.00 79.75 104 TYR A N 1
ATOM 814 C CA . TYR A 1 104 ? -4.420 9.322 0.323 1.00 79.75 104 TYR A CA 1
ATOM 815 C C . TYR A 1 104 ? -3.448 8.426 1.097 1.00 79.75 104 TYR A C 1
ATOM 817 O O . TYR A 1 104 ? -2.298 8.173 0.703 1.00 79.75 104 TYR A O 1
ATOM 825 N N . VAL A 1 105 ? -3.949 7.876 2.202 1.00 82.19 105 VAL A N 1
ATOM 826 C CA . VAL A 1 105 ? -3.291 6.849 3.014 1.00 82.19 105 VAL A CA 1
ATOM 827 C C . VAL A 1 105 ? -4.116 5.571 2.965 1.00 82.19 105 VAL A C 1
ATOM 829 O O . VAL A 1 105 ? -5.225 5.532 3.481 1.00 82.19 105 VAL A O 1
ATOM 832 N N . TYR A 1 106 ? -3.565 4.511 2.385 1.00 87.62 106 TYR A N 1
ATOM 833 C CA . TYR A 1 106 ? -4.189 3.193 2.298 1.00 87.62 106 TYR A CA 1
ATOM 834 C C . TYR A 1 106 ? -3.652 2.295 3.406 1.00 87.62 106 TYR A C 1
ATOM 836 O O . TYR A 1 106 ? -2.443 2.225 3.607 1.00 87.62 106 TYR A O 1
ATOM 844 N N . VAL A 1 107 ? -4.525 1.594 4.122 1.00 88.50 107 VAL A N 1
ATOM 845 C CA . VAL A 1 107 ? -4.163 0.721 5.242 1.00 88.50 107 VAL A CA 1
ATOM 846 C C . VAL A 1 107 ? -4.894 -0.608 5.116 1.00 88.50 107 VAL A C 1
ATOM 848 O O . VAL A 1 107 ? -6.121 -0.647 5.178 1.00 88.50 107 VAL A O 1
ATOM 851 N N . MET A 1 108 ? -4.150 -1.705 5.008 1.00 91.94 108 MET A N 1
ATOM 852 C CA . MET A 1 108 ? -4.697 -3.050 5.147 1.00 91.94 108 MET A CA 1
ATOM 853 C C . MET A 1 108 ? -4.629 -3.486 6.613 1.00 91.94 108 MET A C 1
ATOM 855 O O . MET A 1 108 ? -3.551 -3.520 7.210 1.00 91.94 108 MET A O 1
ATOM 859 N N . LYS A 1 109 ? -5.763 -3.841 7.215 1.00 88.94 109 LYS A N 1
ATOM 860 C CA . LYS A 1 109 ? -5.825 -4.341 8.600 1.00 88.94 109 LYS A CA 1
ATOM 861 C C . LYS A 1 109 ? -6.936 -5.371 8.760 1.00 88.94 109 LYS A C 1
ATOM 863 O O . LYS A 1 109 ? -7.805 -5.472 7.900 1.00 88.94 109 LYS A O 1
ATOM 868 N N . LEU A 1 110 ? -6.895 -6.123 9.856 1.00 87.62 110 LEU A N 1
ATOM 869 C CA . LEU A 1 110 ? -7.978 -7.032 10.219 1.00 87.62 110 LEU A CA 1
ATOM 870 C C . LEU A 1 110 ? -9.243 -6.230 10.548 1.00 87.62 110 LEU A C 1
ATOM 872 O O . LEU A 1 110 ? -9.186 -5.239 11.281 1.00 87.62 110 LEU A O 1
ATOM 876 N N . ASP A 1 111 ? -10.371 -6.664 10.003 1.00 85.62 111 ASP A N 1
ATOM 877 C CA . ASP A 1 111 ? -11.688 -6.209 10.417 1.00 85.62 111 ASP A CA 1
ATOM 878 C C . ASP A 1 111 ? -12.145 -6.931 11.700 1.00 85.62 111 ASP A C 1
ATOM 880 O O . ASP A 1 111 ? -11.441 -7.768 12.271 1.00 85.62 111 ASP A O 1
ATOM 884 N N . GLN A 1 112 ? -13.352 -6.610 12.169 1.00 82.81 112 GLN A N 1
ATOM 885 C CA . GLN A 1 112 ? -13.933 -7.209 13.378 1.00 82.81 112 GLN A CA 1
ATOM 886 C C . GLN A 1 112 ? -14.155 -8.726 13.261 1.00 82.81 112 GLN A C 1
ATOM 888 O O . GLN A 1 112 ? -14.333 -9.400 14.272 1.00 82.81 112 GLN A O 1
ATOM 893 N N . THR A 1 113 ? -14.148 -9.259 12.039 1.00 88.81 113 THR A N 1
ATOM 894 C CA . THR A 1 113 ? -14.324 -10.684 11.744 1.00 88.81 113 THR A CA 1
ATOM 895 C C . THR A 1 113 ? -12.992 -11.422 11.591 1.00 88.81 113 THR A C 1
ATOM 897 O O . THR A 1 113 ? -12.983 -12.635 11.406 1.00 88.81 113 THR A O 1
ATOM 900 N N . GLY A 1 114 ? -11.860 -10.718 11.717 1.00 86.50 114 GLY A N 1
ATOM 901 C CA . GLY A 1 114 ? -10.527 -11.300 11.583 1.00 86.50 114 GLY A CA 1
ATOM 902 C C . GLY A 1 114 ? -10.082 -11.489 10.132 1.00 86.50 114 GLY A C 1
ATOM 903 O O . GLY A 1 114 ? -9.136 -12.234 9.881 1.00 86.50 114 GLY A O 1
ATOM 904 N N . HIS A 1 115 ? -10.728 -10.817 9.178 1.00 88.62 115 HIS A N 1
ATOM 905 C CA . HIS A 1 115 ? -10.329 -10.829 7.774 1.00 88.62 115 HIS A CA 1
ATOM 906 C C . HIS A 1 115 ? -9.603 -9.532 7.414 1.00 88.62 115 HIS A C 1
ATOM 908 O O . HIS A 1 115 ? -9.988 -8.448 7.845 1.00 88.62 115 HIS A O 1
ATOM 914 N N . TYR A 1 116 ? -8.526 -9.630 6.631 1.00 89.50 116 TYR A N 1
ATOM 915 C CA . TYR A 1 116 ? -7.819 -8.444 6.152 1.00 89.50 116 TYR A CA 1
ATOM 916 C C . TYR A 1 116 ? -8.680 -7.666 5.155 1.00 89.50 116 TYR A C 1
ATOM 918 O O . TYR A 1 116 ? -9.234 -8.243 4.222 1.00 89.50 116 TYR A O 1
ATOM 926 N N . GLN A 1 117 ? -8.763 -6.353 5.357 1.00 90.44 117 GLN A N 1
ATOM 927 C CA . GLN A 1 117 ? -9.504 -5.423 4.513 1.00 90.44 117 GLN A CA 1
ATOM 928 C C . GLN A 1 117 ? -8.711 -4.139 4.290 1.00 90.44 117 GLN A C 1
ATOM 930 O O . GLN A 1 117 ? -7.936 -3.717 5.156 1.00 90.44 117 GLN A O 1
ATOM 935 N N . TRP A 1 118 ? -8.946 -3.505 3.142 1.00 89.00 118 TRP A N 1
ATOM 936 C CA . TRP A 1 118 ? -8.413 -2.184 2.834 1.00 89.00 118 TRP A CA 1
ATOM 937 C C . TRP A 1 118 ? -9.292 -1.075 3.402 1.00 89.00 118 TRP A C 1
ATOM 939 O O . TRP A 1 118 ? -10.515 -1.063 3.264 1.00 89.00 118 TRP A O 1
ATOM 949 N N . TYR A 1 119 ? -8.625 -0.097 3.993 1.00 84.81 119 TYR A N 1
ATOM 950 C CA . TYR A 1 119 ? -9.175 1.161 4.459 1.00 84.81 119 TYR A CA 1
ATOM 951 C C . TYR A 1 119 ? -8.363 2.283 3.816 1.00 84.81 119 TYR A C 1
ATOM 953 O O . TYR A 1 119 ? -7.180 2.102 3.535 1.00 84.81 119 TYR A O 1
ATOM 961 N N . VAL A 1 120 ? -8.977 3.436 3.575 1.00 81.38 120 VAL A N 1
ATOM 962 C CA . VAL A 1 120 ? -8.282 4.613 3.055 1.00 81.38 120 VAL A CA 1
ATOM 963 C C . VAL A 1 120 ? -8.532 5.766 4.010 1.00 81.38 120 VAL A C 1
ATOM 965 O O . VAL A 1 120 ? -9.429 5.709 4.845 1.00 81.38 120 VAL A O 1
ATOM 968 N N . ALA A 1 121 ? -7.664 6.754 3.949 1.00 75.00 121 ALA A N 1
ATOM 969 C CA . ALA A 1 121 ? -7.839 8.082 4.482 1.00 75.00 121 ALA A CA 1
ATOM 970 C C . ALA A 1 121 ? -7.609 9.019 3.316 1.00 75.00 121 ALA A C 1
ATOM 972 O O . ALA A 1 121 ? -6.560 8.909 2.684 1.00 75.00 121 ALA A O 1
ATOM 973 N N . GLU A 1 122 ? -8.522 9.940 3.058 1.00 72.75 122 GLU A N 1
ATOM 974 C CA . GLU A 1 122 ? -8.134 11.141 2.336 1.00 72.75 122 GLU A CA 1
ATOM 975 C C . GLU A 1 122 ? -7.465 12.100 3.316 1.00 72.75 122 GLU A C 1
ATOM 977 O O . GLU A 1 122 ? -7.927 12.286 4.447 1.00 72.75 122 GLU A O 1
ATOM 982 N N . HIS A 1 123 ? -6.364 12.699 2.895 1.00 61.47 123 HIS A N 1
ATOM 983 C CA . HIS A 1 123 ? -5.759 13.790 3.620 1.00 61.47 123 HIS A CA 1
ATOM 984 C C . HIS A 1 123 ? -6.502 15.087 3.298 1.00 61.47 123 HIS A C 1
ATOM 986 O O . HIS A 1 123 ? -6.155 15.799 2.363 1.00 61.47 123 HIS A O 1
ATOM 992 N N . GLN A 1 124 ? -7.529 15.407 4.085 1.00 54.50 124 GLN A N 1
ATOM 993 C CA . GLN A 1 124 ? -8.165 16.721 4.024 1.00 54.50 124 GLN A CA 1
ATOM 994 C C . GLN A 1 124 ? -7.599 17.626 5.132 1.00 54.50 124 GLN A C 1
ATOM 996 O O . GLN A 1 124 ? -7.720 17.289 6.321 1.00 54.50 124 GLN A O 1
ATOM 1001 N N . PRO A 1 125 ? -6.994 18.781 4.800 1.00 47.50 125 PRO A N 1
ATOM 1002 C CA . PRO A 1 125 ? -6.824 19.845 5.779 1.00 47.50 125 PRO A CA 1
ATOM 1003 C C . PRO A 1 125 ? -8.213 20.389 6.139 1.00 47.50 125 PRO A C 1
ATOM 1005 O O . PRO A 1 125 ? -9.026 20.642 5.256 1.00 47.50 125 PRO A O 1
ATOM 1008 N N . ASN A 1 126 ? -8.524 20.577 7.424 1.00 46.91 126 ASN A N 1
ATOM 1009 C CA . ASN A 1 126 ? -9.760 21.280 7.778 1.00 46.91 126 ASN A CA 1
ATOM 1010 C C . ASN A 1 126 ? -9.600 22.809 7.644 1.00 46.91 126 ASN A C 1
ATOM 1012 O O . ASN A 1 126 ? -8.479 23.324 7.635 1.00 46.91 126 ASN A O 1
ATOM 1016 N N . ASP A 1 127 ? -10.723 23.537 7.662 1.00 46.44 127 ASP A N 1
ATOM 1017 C CA . ASP A 1 127 ? -10.802 25.013 7.592 1.00 46.44 127 ASP A CA 1
ATOM 1018 C C . ASP A 1 127 ? -10.032 25.760 8.709 1.00 46.44 127 ASP A C 1
ATOM 1020 O O . ASP A 1 127 ? -9.903 26.983 8.683 1.00 46.44 127 ASP A O 1
ATOM 1024 N N . SER A 1 128 ? -9.503 25.040 9.706 1.00 47.91 128 SER A N 1
ATOM 1025 C CA . SER A 1 128 ? -8.688 25.556 10.817 1.00 47.91 128 SER A CA 1
ATOM 1026 C C . SER A 1 128 ? -7.225 25.071 10.807 1.00 47.91 128 SER A C 1
ATOM 1028 O O . SER A 1 128 ? -6.494 25.329 11.764 1.00 47.91 128 SER A O 1
ATOM 1030 N N . GLY A 1 129 ? -6.790 24.345 9.768 1.00 40.75 129 GLY A N 1
ATOM 1031 C CA . GLY A 1 129 ? -5.440 23.773 9.651 1.00 40.75 129 GLY A CA 1
ATOM 1032 C C . GLY A 1 129 ? -5.165 22.534 10.522 1.00 40.75 129 GLY A C 1
ATOM 1033 O O . GLY A 1 129 ? -4.006 22.208 10.773 1.00 40.75 129 GLY A O 1
ATOM 1034 N N . LYS A 1 130 ? -6.199 21.844 11.020 1.00 38.12 130 LYS A N 1
ATOM 1035 C CA . LYS A 1 130 ? -6.107 20.570 11.761 1.00 38.12 130 LYS A CA 1
ATOM 1036 C C . LYS A 1 130 ? -6.637 19.399 10.918 1.00 38.12 130 LYS A C 1
ATOM 1038 O O . LYS A 1 130 ? -7.518 19.562 10.085 1.00 38.12 130 LYS A O 1
ATOM 1043 N N . TYR A 1 131 ? -6.101 18.205 11.135 1.00 42.69 131 TYR A N 1
ATOM 1044 C CA . TYR A 1 131 ? -6.358 17.028 10.295 1.00 42.69 131 TYR A CA 1
ATOM 1045 C C . TYR A 1 131 ? -7.503 16.166 10.858 1.00 42.69 131 TYR A C 1
ATOM 1047 O O . TYR A 1 131 ? -7.558 15.951 12.071 1.00 42.69 131 TYR A O 1
ATOM 1055 N N . GLN A 1 132 ? -8.422 15.690 10.005 1.00 39.16 132 GLN A N 1
ATOM 1056 C CA . GLN A 1 132 ? -9.466 14.724 10.392 1.00 39.16 132 GLN A CA 1
ATOM 1057 C C . GLN A 1 132 ? -9.020 13.266 10.185 1.00 39.16 132 GLN A C 1
ATOM 1059 O O . GLN A 1 132 ? -8.068 12.979 9.463 1.00 39.16 132 GLN A O 1
ATOM 1064 N N . ALA A 1 133 ? -9.709 12.349 10.871 1.00 40.53 133 ALA A N 1
ATOM 1065 C CA . ALA A 1 133 ? -9.461 10.914 10.808 1.00 40.53 133 ALA A CA 1
ATOM 1066 C C . ALA A 1 133 ? -9.809 10.314 9.422 1.00 40.53 133 ALA A C 1
ATOM 1068 O O . ALA A 1 133 ? -10.679 10.841 8.732 1.00 40.53 133 ALA A O 1
ATOM 1069 N N . PRO A 1 134 ? -9.169 9.194 9.033 1.00 45.50 134 PRO A N 1
ATOM 1070 C CA . PRO A 1 134 ? -9.382 8.514 7.753 1.00 45.50 134 PRO A CA 1
ATOM 1071 C C . PRO A 1 134 ? -10.839 8.203 7.382 1.00 45.50 134 PRO A C 1
ATOM 1073 O O . PRO A 1 134 ? -11.526 7.515 8.135 1.00 45.50 134 PRO A O 1
ATOM 1076 N N . ARG A 1 135 ? -11.270 8.617 6.181 1.00 46.41 135 ARG A N 1
ATOM 1077 C CA . ARG A 1 135 ? -12.518 8.177 5.533 1.00 46.41 135 ARG A CA 1
ATOM 1078 C C . ARG A 1 135 ? -12.285 6.878 4.757 1.00 46.41 135 ARG A C 1
ATOM 1080 O O . ARG A 1 135 ? -11.556 6.877 3.771 1.00 46.41 135 ARG A O 1
ATOM 1087 N N . LEU A 1 136 ? -12.883 5.781 5.223 1.00 51.56 136 LEU A N 1
ATOM 1088 C CA . LEU A 1 136 ? -12.513 4.403 4.886 1.00 51.56 136 LEU A CA 1
ATOM 1089 C C .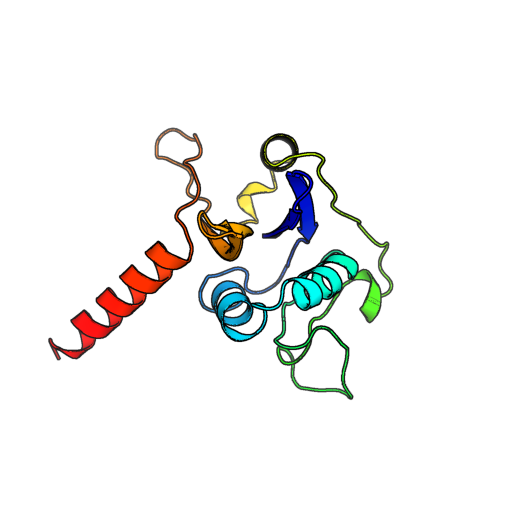 LEU A 1 136 ? -12.847 4.025 3.428 1.00 51.56 136 LEU A C 1
ATOM 1091 O O . LEU A 1 136 ? -13.872 4.427 2.892 1.00 51.56 136 LEU A O 1
ATOM 1095 N N . LEU A 1 137 ? -12.010 3.190 2.791 1.00 47.31 137 LEU A N 1
ATOM 1096 C CA . LEU A 1 137 ? -12.067 2.883 1.346 1.00 47.31 137 LEU A CA 1
ATOM 1097 C C . LEU A 1 137 ? -13.405 2.269 0.943 1.00 47.31 137 LEU A C 1
ATOM 1099 O O . LEU A 1 137 ? -13.921 2.554 -0.130 1.00 47.31 137 LEU A O 1
ATOM 1103 N N . ARG A 1 138 ? -13.984 1.460 1.833 1.00 45.84 138 ARG A N 1
ATOM 1104 C CA . ARG A 1 138 ? -15.298 0.859 1.614 1.00 45.84 138 ARG A CA 1
ATOM 1105 C C . ARG A 1 138 ? -16.422 1.892 1.587 1.00 45.84 138 ARG A C 1
ATOM 1107 O O . ARG A 1 138 ? -17.314 1.751 0.766 1.00 45.84 138 ARG A O 1
ATOM 1114 N N . GLU A 1 139 ? -16.361 2.912 2.439 1.00 48.12 139 GLU A N 1
ATOM 1115 C CA . GLU A 1 139 ? -17.347 4.000 2.475 1.00 48.12 139 GLU A CA 1
ATOM 1116 C C . GLU A 1 139 ? -17.153 4.927 1.267 1.00 48.12 139 GLU A C 1
ATOM 1118 O O . GLU A 1 139 ? -18.110 5.249 0.576 1.00 48.12 139 GLU A O 1
ATOM 1123 N N . ALA A 1 140 ? -15.904 5.263 0.926 1.00 44.81 140 ALA A N 1
ATOM 1124 C CA . ALA A 1 140 ? -15.594 6.132 -0.208 1.00 44.81 140 ALA A CA 1
ATOM 1125 C C . ALA A 1 140 ? -15.928 5.508 -1.579 1.00 44.81 140 ALA A C 1
ATOM 1127 O O . ALA A 1 140 ? -16.454 6.204 -2.444 1.00 44.81 140 ALA A O 1
ATOM 1128 N N . ILE A 1 141 ? -15.648 4.214 -1.785 1.00 41.88 141 ILE A N 1
ATOM 1129 C CA . ILE A 1 141 ? -16.012 3.507 -3.025 1.00 41.88 141 ILE A CA 1
ATOM 1130 C C . ILE A 1 141 ? -17.522 3.256 -3.085 1.00 41.88 141 ILE A C 1
ATOM 1132 O O . ILE A 1 141 ? -18.099 3.440 -4.149 1.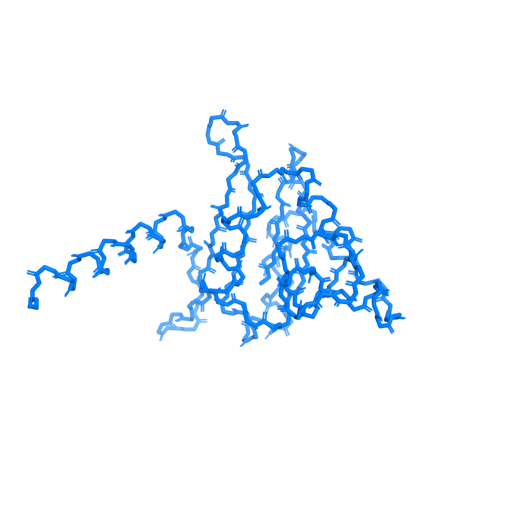00 41.88 141 ILE A O 1
ATOM 1136 N N . ALA A 1 142 ? -18.170 2.866 -1.979 1.00 45.25 142 ALA A N 1
ATOM 1137 C CA . ALA A 1 142 ? -19.622 2.668 -1.968 1.00 45.25 142 ALA A CA 1
ATOM 1138 C C . ALA A 1 142 ? -20.359 3.962 -2.333 1.00 45.25 142 ALA A C 1
ATOM 1140 O O . ALA A 1 142 ? -21.182 3.949 -3.241 1.00 45.25 142 ALA A O 1
ATOM 1141 N N . GLU A 1 143 ? -19.983 5.089 -1.724 1.00 45.81 143 GLU A N 1
ATOM 1142 C CA . GLU A 1 143 ? -20.581 6.386 -2.049 1.00 45.81 143 GLU A CA 1
ATOM 1143 C C . GLU A 1 143 ? -20.296 6.814 -3.496 1.00 45.81 143 GLU A C 1
ATOM 1145 O O . GLU A 1 143 ? -21.165 7.390 -4.145 1.00 45.81 143 GLU A O 1
ATOM 1150 N N . ARG A 1 144 ? -19.108 6.518 -4.039 1.00 44.69 144 ARG A N 1
ATOM 1151 C CA . ARG A 1 144 ? -18.784 6.854 -5.431 1.00 44.69 144 ARG A CA 1
ATOM 1152 C C . ARG A 1 144 ? -19.537 5.986 -6.441 1.00 44.69 144 ARG A C 1
ATOM 1154 O O . ARG A 1 144 ? -20.045 6.520 -7.418 1.00 44.69 144 ARG A O 1
ATOM 1161 N N . ILE A 1 145 ? -19.675 4.686 -6.178 1.00 40.34 145 ILE A N 1
ATOM 1162 C CA . ILE A 1 145 ? -20.508 3.780 -6.984 1.00 40.34 145 ILE A CA 1
ATOM 1163 C C . ILE A 1 145 ? -21.975 4.231 -6.940 1.00 40.34 145 ILE A C 1
ATOM 1165 O O . ILE A 1 145 ? -22.636 4.254 -7.974 1.00 40.34 145 ILE A O 1
ATOM 1169 N N . GLU A 1 146 ? -22.481 4.625 -5.768 1.00 42.28 146 GLU A N 1
ATOM 1170 C CA . GLU A 1 146 ? -23.839 5.158 -5.616 1.00 42.28 146 GLU A CA 1
ATOM 1171 C C . GLU A 1 146 ? -24.032 6.477 -6.387 1.00 42.28 146 GLU A C 1
ATOM 1173 O O . GLU A 1 146 ? -25.060 6.662 -7.034 1.00 42.28 146 GLU A O 1
ATOM 1178 N N . GLN A 1 147 ? -23.041 7.374 -6.377 1.00 44.00 147 GLN A N 1
ATOM 1179 C CA . GLN A 1 147 ? -23.077 8.640 -7.122 1.00 44.00 147 GLN A CA 1
ATOM 1180 C C . GLN A 1 147 ? -22.982 8.443 -8.643 1.00 44.00 147 GLN A C 1
ATOM 1182 O O . GLN A 1 147 ? -23.687 9.121 -9.390 1.00 44.00 147 GLN A O 1
ATOM 1187 N N . GLU A 1 148 ? -22.159 7.502 -9.108 1.00 48.72 148 GLU A N 1
ATOM 1188 C CA . GLU A 1 148 ? -22.037 7.149 -10.529 1.00 48.72 148 GLU A CA 1
ATOM 1189 C C . GLU A 1 148 ? -23.325 6.478 -11.049 1.00 48.72 148 GLU A C 1
ATOM 1191 O O . GLU A 1 148 ? -23.806 6.824 -12.126 1.00 48.72 148 GLU A O 1
ATOM 1196 N N . GLN A 1 149 ? -23.962 5.617 -10.246 1.00 46.03 149 GLN A N 1
ATOM 1197 C CA . GLN A 1 149 ? -25.253 4.991 -10.577 1.00 46.03 149 GLN A CA 1
ATOM 1198 C C . GLN A 1 149 ? -26.446 5.957 -10.496 1.00 46.03 149 GLN A C 1
ATOM 1200 O O . GLN A 1 149 ? -27.438 5.777 -11.205 1.00 46.03 149 GLN A O 1
ATOM 1205 N N . ALA A 1 150 ? -26.379 6.983 -9.645 1.00 52.34 150 ALA A N 1
ATOM 1206 C CA . ALA A 1 150 ? -27.390 8.037 -9.594 1.00 52.34 150 ALA A CA 1
ATOM 1207 C C . ALA A 1 150 ? -27.310 8.968 -10.818 1.00 52.34 150 ALA A C 1
ATOM 1209 O O . ALA A 1 150 ? -28.345 9.383 -11.331 1.00 52.34 150 ALA A O 1
ATOM 1210 N N . GLY A 1 151 ? -26.104 9.246 -11.326 1.00 48.59 151 GLY A N 1
ATOM 1211 C CA . GLY A 1 151 ? -25.894 10.082 -12.513 1.00 48.59 151 GLY A CA 1
ATOM 1212 C C . GLY A 1 151 ? -26.309 9.436 -13.842 1.00 48.59 151 GLY A C 1
ATOM 1213 O O . GLY A 1 151 ? -26.650 10.155 -14.777 1.00 48.59 151 GLY A O 1
ATOM 1214 N N . GLU A 1 152 ? -26.325 8.102 -13.933 1.00 49.31 152 GLU A N 1
ATOM 1215 C CA . GLU A 1 152 ? -26.800 7.370 -15.123 1.00 49.31 152 GLU A CA 1
ATOM 1216 C C . GLU A 1 152 ? -28.332 7.239 -15.207 1.00 49.31 152 GLU A C 1
ATOM 1218 O O . GLU A 1 152 ? -28.858 7.008 -16.292 1.00 49.31 152 GLU A O 1
ATOM 1223 N N . ASN A 1 153 ? -29.064 7.405 -14.098 1.00 51.78 153 ASN A N 1
ATOM 1224 C CA . ASN A 1 153 ? -30.532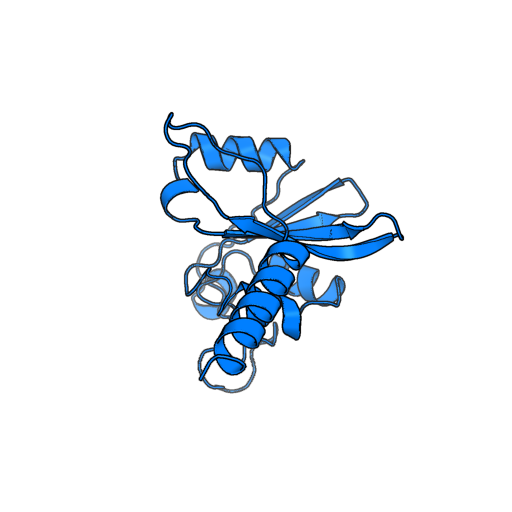 7.287 -14.076 1.00 51.78 153 ASN A CA 1
ATOM 1225 C C . ASN A 1 153 ? -31.280 8.607 -14.346 1.00 51.78 153 ASN A C 1
ATOM 1227 O O . ASN A 1 153 ? -32.498 8.577 -14.517 1.00 51.78 153 ASN A O 1
ATOM 1231 N N . ASP A 1 154 ? -30.564 9.734 -14.408 1.00 49.59 154 ASP A N 1
ATOM 1232 C CA . ASP A 1 154 ? -31.116 11.076 -14.656 1.00 49.59 154 ASP A CA 1
ATOM 1233 C C . ASP A 1 154 ? -30.723 11.654 -16.043 1.00 49.59 154 ASP A C 1
ATOM 1235 O O . ASP A 1 154 ? -30.894 12.854 -16.282 1.00 49.59 154 ASP A O 1
ATOM 1239 N N . ALA A 1 155 ? -30.221 10.819 -16.969 1.00 43.69 155 ALA A N 1
ATOM 1240 C CA . ALA A 1 155 ? -29.834 11.190 -18.343 1.00 43.69 155 ALA A CA 1
ATOM 1241 C C . ALA A 1 155 ? -30.727 10.561 -19.430 1.00 43.69 155 ALA A C 1
ATOM 1243 O O . ALA A 1 155 ? -31.040 9.353 -19.339 1.00 43.69 155 ALA A O 1
#

Organism: NCBI:txid1423760

Sequence (155 aa):
MIFKVLASGEVRGVYCHCDGGLDCVGAILNLAYHDPAKVDQLLALGDLLALGMEVKAGPRLPIYEHVIAYHRDYGEPWHDTRYSSYDELYHKLTATGAFWLIDYVYVMKLDQTGHYQWYVAEHQPNDSGKYQAPRLLREAIAERIEQEQAGENDA

Radius of gyration: 16.23 Å; chains: 1; bounding box: 50×38×37 Å

Foldseek 3Di:
DEWEQDPVQKIWDAAEQPDLDCVFVVVLCVPQPQDVVQVVLQRVLHYFPGAANHDDDDDPDPPRPYTHGCCPNVVDDHDGDIDRHPVRVVVVCVVVVVLVSHQKYWYWYQDPVRGTDIFMAGFDQDPVRDTDDRDTSVNVVVVVVVVVVVVVVVD

pLDDT: mean 74.07, std 17.97, range [38.12, 95.94]